Protein AF-A0A285UG20-F1 (afdb_monomer)

Radius of gyration: 13.69 Å; Cα contacts (8 Å, |Δi|>4): 51; chains: 1; bounding box: 30×32×36 Å

Foldseek 3Di:
DPPDQVVLLVVLCVQLVHDPVLVVLCVVVVHGSVNSNVLADDPVPPVDDRSSVVSVVVSCVVPVVVPDDDDDDDDD

Mean predicted aligned error: 8.63 Å

Nearest PDB structures (foldseek):
  8jqy-assembly1_A  TM=2.621E-01  e=1.567E+00  Mus musculus molossinus

Organism: NCBI:txid614649

pLDDT: mean 78.55, std 15.75, range [41.19, 91.81]

Structure (mmCIF, N/CA/C/O backbone):
data_AF-A0A285UG20-F1
#
_entry.id   AF-A0A285UG20-F1
#
loop_
_atom_site.group_PDB
_atom_site.id
_atom_site.type_symbol
_atom_site.label_atom_id
_atom_site.label_alt_id
_atom_site.label_comp_id
_atom_site.label_asym_id
_atom_site.label_entity_id
_atom_site.label_seq_id
_atom_site.pdbx_PDB_ins_code
_atom_site.Cartn_x
_atom_site.Cartn_y
_atom_site.Cartn_z
_atom_site.occupancy
_atom_site.B_iso_or_equiv
_atom_site.auth_seq_id
_atom_site.auth_comp_id
_atom_site.auth_asym_id
_atom_site.auth_atom_id
_atom_site.pdbx_PDB_model_num
ATOM 1 N N . MET A 1 1 ? 12.648 18.006 -11.025 1.00 41.19 1 MET A N 1
ATOM 2 C CA . 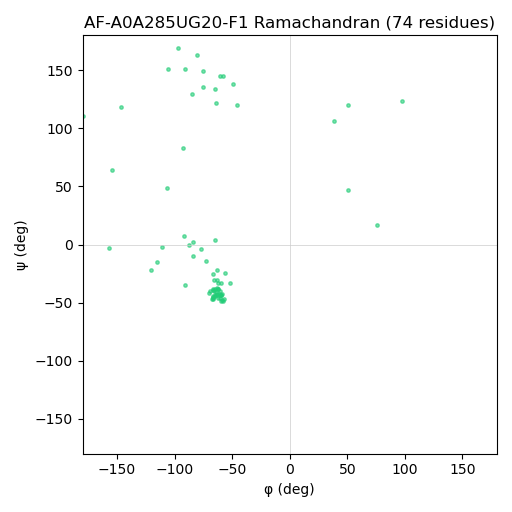MET A 1 1 ? 11.997 17.366 -12.191 1.00 41.19 1 MET A CA 1
ATOM 3 C C . MET A 1 1 ? 10.976 16.352 -11.679 1.00 41.19 1 MET A C 1
ATOM 5 O O . MET A 1 1 ? 11.367 15.329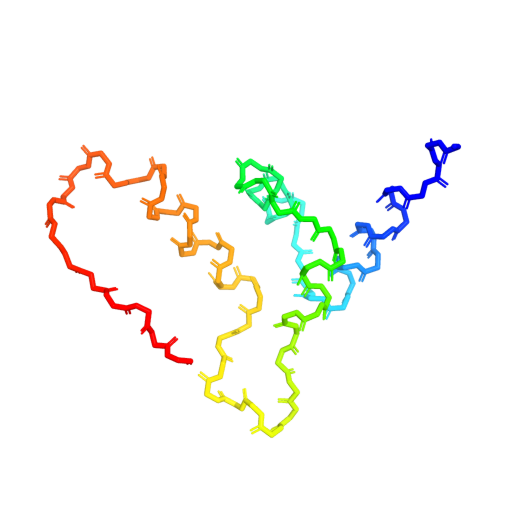 -11.137 1.00 41.19 1 MET A O 1
ATOM 9 N N . ALA A 1 2 ? 9.678 16.661 -11.739 1.00 52.56 2 ALA A N 1
ATOM 10 C CA . ALA A 1 2 ? 8.610 15.810 -11.205 1.00 52.56 2 ALA A CA 1
ATOM 11 C C . ALA A 1 2 ? 8.084 14.871 -12.301 1.00 52.56 2 ALA A C 1
ATOM 13 O O . ALA A 1 2 ? 7.116 15.191 -12.986 1.00 52.56 2 ALA A O 1
ATOM 14 N N . LYS A 1 3 ? 8.760 13.740 -12.537 1.00 52.06 3 LYS A N 1
ATOM 15 C CA . LYS A 1 3 ? 8.340 12.795 -13.586 1.00 52.06 3 LYS A CA 1
ATOM 16 C C . LYS A 1 3 ? 8.793 11.362 -13.307 1.00 52.06 3 LYS A C 1
ATOM 18 O O . LYS A 1 3 ? 9.606 10.813 -14.037 1.00 52.06 3 LYS A O 1
ATOM 23 N N . SER A 1 4 ? 8.289 10.763 -12.224 1.00 55.91 4 SER A N 1
ATOM 24 C CA . SER A 1 4 ? 8.481 9.316 -11.960 1.00 55.91 4 SER A CA 1
ATOM 25 C C . SER A 1 4 ? 7.435 8.671 -11.039 1.00 55.91 4 SER A C 1
ATOM 27 O O . SER A 1 4 ? 7.476 7.464 -10.839 1.00 55.91 4 SER A O 1
ATOM 29 N N . ASN A 1 5 ? 6.471 9.420 -10.483 1.00 62.94 5 ASN A N 1
ATOM 30 C CA . ASN A 1 5 ? 5.530 8.843 -9.512 1.00 62.94 5 ASN A CA 1
ATOM 31 C C . ASN A 1 5 ? 4.669 7.723 -10.123 1.00 62.94 5 ASN A C 1
ATOM 33 O O . ASN A 1 5 ? 4.416 6.722 -9.461 1.00 62.94 5 ASN A O 1
ATOM 37 N N . SER A 1 6 ? 4.235 7.855 -11.381 1.00 72.31 6 SER A N 1
ATOM 38 C CA . SER A 1 6 ? 3.336 6.873 -12.005 1.00 72.31 6 SER A CA 1
ATOM 39 C C . SER A 1 6 ? 3.991 5.506 -12.223 1.00 72.31 6 SER A C 1
ATOM 41 O O . SER A 1 6 ? 3.344 4.494 -11.978 1.00 72.31 6 SER A O 1
ATOM 43 N N . GLN A 1 7 ? 5.265 5.457 -12.626 1.00 84.00 7 GLN A N 1
ATOM 44 C CA . GLN A 1 7 ? 5.982 4.186 -12.808 1.00 84.00 7 GLN A CA 1
ATOM 45 C C . GLN A 1 7 ? 6.251 3.496 -11.470 1.00 84.00 7 GLN A C 1
ATOM 47 O O . GLN A 1 7 ? 6.037 2.291 -11.361 1.00 84.00 7 GLN A O 1
ATOM 52 N N . ASP A 1 8 ? 6.616 4.258 -10.435 1.00 87.25 8 ASP A N 1
ATOM 53 C CA . ASP A 1 8 ? 6.820 3.709 -9.092 1.00 87.25 8 ASP A CA 1
ATOM 54 C C . ASP A 1 8 ? 5.529 3.072 -8.547 1.00 87.25 8 ASP A C 1
ATOM 56 O O . ASP A 1 8 ? 5.567 2.004 -7.938 1.00 87.25 8 ASP A O 1
ATOM 60 N N . TRP A 1 9 ? 4.368 3.694 -8.792 1.00 87.56 9 TRP A N 1
ATOM 61 C CA . TRP A 1 9 ? 3.067 3.135 -8.407 1.00 87.56 9 TRP A CA 1
ATOM 62 C C . TRP A 1 9 ? 2.710 1.866 -9.186 1.00 87.56 9 TRP A C 1
ATOM 64 O O . TRP A 1 9 ? 2.169 0.937 -8.590 1.00 87.5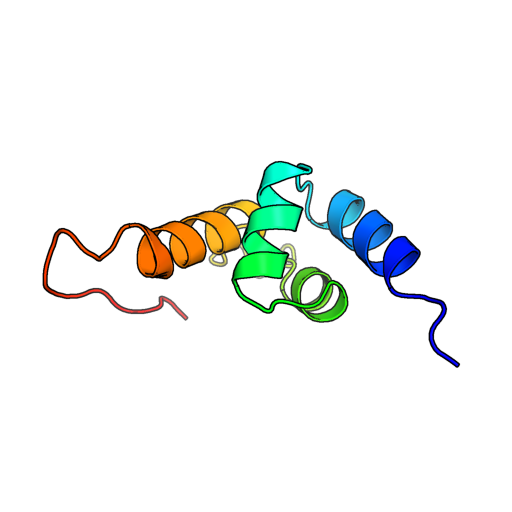6 9 TRP A O 1
ATOM 74 N N . VAL A 1 10 ? 3.025 1.796 -10.483 1.00 88.94 10 VAL A N 1
ATOM 75 C CA . VAL A 1 10 ? 2.816 0.585 -11.297 1.00 88.94 10 VAL A CA 1
ATOM 76 C C . VAL A 1 10 ? 3.696 -0.563 -10.797 1.00 88.94 10 VAL A C 1
ATOM 78 O O . VAL A 1 10 ? 3.211 -1.682 -10.623 1.00 88.94 10 VAL A O 1
ATOM 81 N N . GLU A 1 11 ? 4.964 -0.284 -10.496 1.00 90.19 11 GLU A N 1
ATOM 82 C CA . GLU A 1 11 ? 5.891 -1.287 -9.974 1.00 90.19 11 GLU A CA 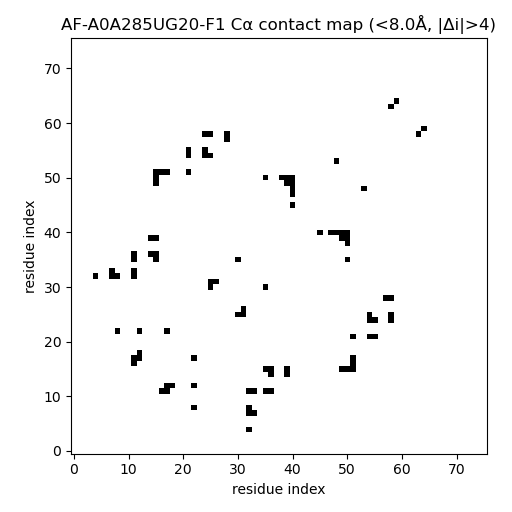1
ATOM 83 C C . GLU A 1 11 ? 5.478 -1.761 -8.575 1.00 90.19 11 GLU A C 1
ATOM 85 O O . GLU A 1 11 ? 5.426 -2.964 -8.314 1.00 90.19 11 GLU A O 1
ATOM 90 N N . ALA A 1 12 ? 5.100 -0.837 -7.687 1.00 89.62 12 ALA A N 1
ATOM 91 C CA . ALA A 1 12 ? 4.566 -1.170 -6.369 1.00 89.62 12 ALA A CA 1
ATOM 92 C C . ALA A 1 12 ? 3.296 -2.023 -6.478 1.00 89.62 12 ALA A C 1
ATOM 94 O O . ALA A 1 12 ? 3.175 -3.028 -5.780 1.00 89.62 12 ALA A O 1
ATOM 95 N N . LYS A 1 13 ? 2.378 -1.679 -7.392 1.00 89.88 13 LYS A N 1
ATOM 96 C CA . LYS A 1 13 ? 1.156 -2.453 -7.648 1.00 89.88 13 LYS A CA 1
ATOM 97 C C . LYS A 1 13 ? 1.484 -3.895 -8.033 1.00 89.88 13 LYS A C 1
ATOM 99 O O . LYS A 1 13 ? 0.924 -4.825 -7.456 1.00 89.88 13 LYS A O 1
ATOM 104 N N . LYS A 1 14 ? 2.434 -4.081 -8.955 1.00 90.00 14 LYS A N 1
ATOM 105 C CA . LYS A 1 14 ? 2.861 -5.401 -9.437 1.00 90.00 14 LYS A CA 1
ATOM 106 C C . LYS A 1 14 ? 3.561 -6.216 -8.348 1.00 90.00 14 LYS A C 1
ATOM 108 O O . LYS A 1 14 ? 3.217 -7.379 -8.147 1.00 90.00 14 LYS A O 1
ATOM 113 N N . ARG A 1 15 ? 4.509 -5.617 -7.621 1.00 87.94 15 ARG A N 1
ATOM 114 C CA . ARG A 1 15 ? 5.284 -6.308 -6.577 1.00 87.94 15 ARG A CA 1
ATOM 115 C C . ARG A 1 15 ? 4.454 -6.643 -5.340 1.00 87.94 15 ARG A C 1
ATOM 117 O O . ARG A 1 15 ? 4.563 -7.745 -4.815 1.00 87.94 15 ARG A O 1
ATOM 124 N N . CYS A 1 16 ? 3.609 -5.716 -4.898 1.00 86.38 16 CYS A N 1
ATOM 125 C CA . CYS A 1 16 ? 2.772 -5.882 -3.711 1.00 86.38 16 CYS A CA 1
ATOM 126 C C . CYS A 1 16 ? 1.420 -6.556 -4.012 1.00 86.38 16 CYS A C 1
ATOM 128 O O . CYS A 1 16 ? 0.628 -6.740 -3.089 1.00 86.38 16 CYS A O 1
ATOM 130 N N . ARG A 1 17 ? 1.146 -6.910 -5.279 1.00 87.62 17 ARG A N 1
ATOM 131 C CA . ARG A 1 17 ? -0.130 -7.488 -5.748 1.00 87.62 17 ARG A CA 1
ATOM 132 C C . ARG A 1 17 ? -1.347 -6.664 -5.292 1.00 87.62 17 ARG A C 1
ATOM 134 O O . ARG A 1 17 ? -2.313 -7.207 -4.757 1.00 87.62 17 ARG A O 1
ATOM 141 N N . LEU A 1 18 ? -1.258 -5.346 -5.469 1.00 88.56 18 LEU A N 1
ATOM 142 C CA . LEU A 1 18 ? -2.289 -4.384 -5.066 1.00 88.56 18 LEU A CA 1
ATOM 143 C C . LEU A 1 18 ? -3.285 -4.129 -6.200 1.00 88.56 18 LEU A C 1
ATOM 145 O O . LEU A 1 18 ? -2.926 -4.158 -7.377 1.00 88.56 18 LEU A O 1
ATOM 149 N N . ASN A 1 19 ? -4.524 -3.805 -5.840 1.00 90.88 19 ASN A N 1
ATOM 150 C CA . ASN A 1 19 ? -5.542 -3.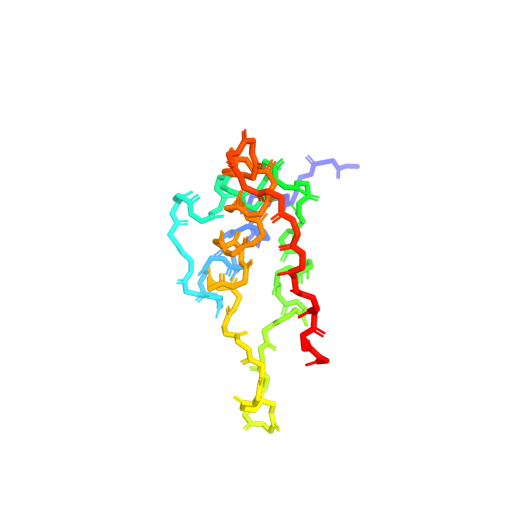339 -6.781 1.00 90.88 19 ASN A CA 1
ATOM 151 C C . ASN A 1 19 ? -5.634 -1.807 -6.778 1.00 90.88 19 ASN A C 1
ATOM 153 O O . ASN A 1 19 ? -5.082 -1.141 -5.903 1.00 90.88 19 ASN A O 1
ATOM 157 N N . ASP A 1 20 ? -6.350 -1.222 -7.741 1.00 89.94 20 ASP A N 1
ATOM 158 C CA . ASP A 1 20 ? -6.503 0.239 -7.819 1.00 89.94 20 ASP A CA 1
ATOM 159 C C . ASP A 1 20 ? -7.156 0.831 -6.563 1.00 89.94 20 ASP A C 1
ATOM 161 O O . ASP A 1 20 ? -6.770 1.916 -6.129 1.00 89.94 20 ASP A O 1
ATOM 165 N N . THR A 1 21 ? -8.062 0.088 -5.923 1.00 91.06 21 THR A N 1
ATOM 166 C CA . THR A 1 21 ? -8.643 0.446 -4.623 1.00 91.06 21 THR A CA 1
ATOM 167 C C . THR A 1 21 ? -7.575 0.543 -3.534 1.00 91.06 21 THR A C 1
ATOM 169 O O . THR A 1 21 ? -7.523 1.539 -2.818 1.00 91.06 21 THR A O 1
ATOM 172 N N . ASP A 1 22 ? -6.668 -0.433 -3.444 1.00 90.25 22 ASP A N 1
ATOM 173 C CA . ASP A 1 22 ? -5.587 -0.433 -2.450 1.00 90.25 22 ASP A CA 1
ATOM 174 C C . ASP A 1 22 ? -4.618 0.734 -2.690 1.00 90.25 22 ASP A C 1
ATOM 176 O O . ASP A 1 22 ? -4.173 1.390 -1.751 1.00 90.25 22 ASP A O 1
ATOM 180 N N . ILE A 1 23 ? -4.335 1.056 -3.957 1.00 90.12 23 ILE A N 1
ATOM 181 C CA . ILE A 1 23 ? -3.524 2.225 -4.320 1.00 90.12 23 ILE A CA 1
ATOM 182 C C . ILE A 1 23 ? -4.206 3.529 -3.891 1.00 90.12 23 ILE A C 1
ATOM 184 O O . ILE A 1 23 ? -3.541 4.428 -3.373 1.00 90.12 23 ILE A O 1
ATOM 188 N N . GLN A 1 24 ? -5.520 3.657 -4.088 1.00 91.00 24 GLN A N 1
ATOM 189 C CA . GLN A 1 24 ? -6.275 4.828 -3.636 1.00 91.00 24 GLN A CA 1
ATOM 190 C C . GLN A 1 24 ? -6.280 4.945 -2.106 1.00 91.00 24 GLN A C 1
ATOM 192 O O . GLN A 1 24 ? -6.025 6.033 -1.587 1.00 91.00 24 GLN A O 1
ATOM 197 N N . MET A 1 25 ? -6.478 3.834 -1.388 1.00 91.81 25 MET A N 1
ATOM 198 C CA . MET A 1 25 ? -6.395 3.788 0.077 1.00 91.81 25 MET A CA 1
ATOM 199 C C . MET A 1 25 ? -5.005 4.204 0.569 1.00 91.81 25 MET A C 1
ATOM 201 O O . MET A 1 25 ? -4.886 5.101 1.403 1.00 91.81 25 MET A O 1
ATOM 205 N N . ALA A 1 26 ? -3.941 3.644 -0.011 1.00 90.25 26 ALA A N 1
ATOM 206 C CA . ALA A 1 26 ? -2.563 3.988 0.325 1.00 90.25 26 ALA A CA 1
ATOM 207 C C . ALA A 1 26 ? -2.259 5.476 0.079 1.00 90.25 26 ALA A C 1
ATOM 209 O O . ALA A 1 26 ? -1.663 6.135 0.930 1.00 90.25 26 ALA A O 1
ATOM 210 N N . LYS A 1 27 ? -2.717 6.036 -1.049 1.00 89.81 27 LYS A N 1
ATOM 211 C CA . LYS A 1 27 ? -2.596 7.475 -1.337 1.00 89.81 27 LYS A CA 1
ATOM 212 C C . LYS A 1 27 ? -3.343 8.325 -0.316 1.00 89.81 27 LYS A C 1
ATOM 214 O O . LYS A 1 27 ? -2.810 9.334 0.137 1.00 89.81 27 LYS A O 1
ATOM 219 N N . ARG A 1 28 ? -4.554 7.919 0.068 1.00 90.12 28 ARG A N 1
ATOM 220 C CA . ARG A 1 28 ? -5.365 8.627 1.065 1.00 90.12 28 ARG A CA 1
ATOM 221 C C . ARG A 1 28 ? -4.733 8.587 2.460 1.00 90.12 28 ARG A C 1
ATOM 223 O O . ARG A 1 28 ? -4.864 9.549 3.207 1.00 90.12 28 ARG A O 1
ATOM 230 N N . LEU A 1 29 ? -3.997 7.520 2.762 1.00 88.94 29 LEU A N 1
ATOM 231 C CA . LEU A 1 29 ? -3.166 7.372 3.959 1.00 88.94 29 LEU A CA 1
ATOM 232 C C . LEU A 1 29 ? -1.830 8.139 3.887 1.00 88.94 29 LEU A C 1
ATOM 234 O O . LEU A 1 29 ? -1.079 8.133 4.858 1.00 88.94 29 LEU A O 1
ATOM 238 N N . GLY A 1 30 ? -1.512 8.790 2.762 1.00 89.56 30 GLY A N 1
ATOM 239 C CA . GLY A 1 30 ? -0.250 9.513 2.572 1.00 89.56 30 GLY A CA 1
ATOM 240 C C . GLY A 1 30 ? 0.958 8.607 2.313 1.00 89.56 30 GLY A C 1
ATOM 241 O O . GLY A 1 30 ? 2.100 9.045 2.452 1.00 89.56 30 GLY A O 1
ATOM 242 N N . MET A 1 31 ? 0.741 7.343 1.940 1.00 89.38 31 MET A N 1
ATOM 243 C CA . MET A 1 31 ? 1.829 6.430 1.598 1.00 89.38 31 MET A CA 1
ATOM 244 C C . MET A 1 31 ? 2.417 6.736 0.222 1.00 89.38 31 MET A C 1
ATOM 246 O O . MET A 1 31 ? 1.732 7.155 -0.713 1.00 89.38 31 MET A O 1
ATOM 250 N N . THR A 1 32 ? 3.709 6.449 0.084 1.00 89.56 32 THR A N 1
ATOM 251 C CA . THR A 1 32 ? 4.447 6.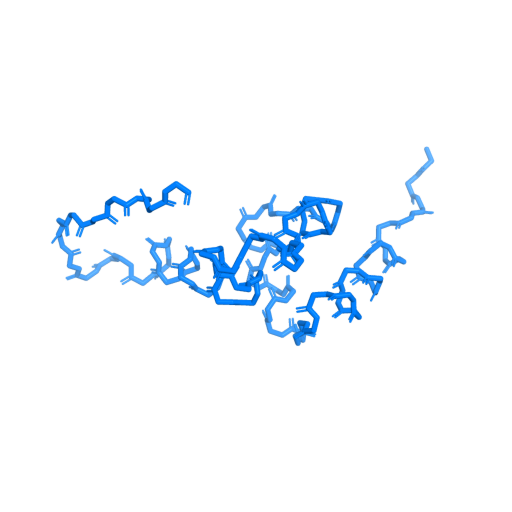562 -1.174 1.00 89.56 32 THR A CA 1
ATOM 252 C C . THR A 1 32 ? 4.722 5.176 -1.762 1.00 89.56 32 THR A C 1
ATOM 254 O O . THR A 1 32 ? 4.899 4.212 -1.011 1.00 89.56 32 THR A O 1
ATOM 257 N N . PRO A 1 33 ? 4.833 5.047 -3.095 1.00 88.50 33 PRO A N 1
ATOM 258 C CA . PRO A 1 33 ? 5.064 3.752 -3.735 1.00 88.50 33 PRO A CA 1
ATOM 259 C C . PRO A 1 33 ? 6.396 3.120 -3.304 1.00 88.50 33 PRO A C 1
ATOM 261 O O . PRO A 1 33 ? 6.482 1.910 -3.109 1.00 88.50 33 PRO A O 1
ATOM 264 N N . LYS A 1 34 ? 7.420 3.944 -3.041 1.00 87.12 34 LYS A N 1
ATOM 265 C CA . LYS A 1 34 ? 8.707 3.495 -2.489 1.00 87.12 34 LYS A CA 1
ATOM 266 C C . LYS A 1 34 ? 8.566 2.876 -1.093 1.00 87.12 34 LYS A C 1
ATOM 268 O O . LYS A 1 34 ? 9.221 1.877 -0.810 1.00 87.12 34 LYS A O 1
ATOM 273 N N . SER A 1 35 ? 7.700 3.434 -0.239 1.00 87.12 35 SER A N 1
ATOM 274 C CA . SER A 1 35 ? 7.413 2.868 1.088 1.00 87.12 35 SER A CA 1
ATOM 275 C C . SER A 1 35 ? 6.713 1.512 0.986 1.00 87.12 35 SER A C 1
ATOM 277 O O . SER A 1 35 ? 7.064 0.586 1.714 1.00 87.12 35 SER A O 1
ATOM 279 N N . LEU A 1 36 ? 5.779 1.363 0.039 1.00 87.44 36 LEU A N 1
ATOM 280 C CA . LEU A 1 36 ? 5.085 0.095 -0.202 1.00 87.44 36 LEU A CA 1
ATOM 281 C C . LEU A 1 36 ? 6.055 -1.004 -0.638 1.00 87.44 36 LEU A C 1
ATOM 283 O O . LEU A 1 36 ? 6.020 -2.097 -0.083 1.00 87.44 36 LEU A O 1
ATOM 287 N N . ILE A 1 37 ? 6.960 -0.698 -1.573 1.00 87.25 37 ILE A N 1
ATOM 288 C CA . ILE A 1 37 ? 7.967 -1.654 -2.054 1.00 87.25 37 ILE A CA 1
ATOM 289 C C . ILE A 1 37 ? 8.936 -2.045 -0.931 1.00 87.25 37 ILE A C 1
ATOM 291 O O . ILE A 1 37 ? 9.287 -3.214 -0.799 1.00 87.25 37 ILE A O 1
ATOM 295 N N . LYS A 1 38 ? 9.353 -1.088 -0.094 1.00 85.38 38 LYS A N 1
ATOM 296 C CA . LYS A 1 38 ? 10.242 -1.358 1.046 1.00 85.38 38 LYS A CA 1
ATOM 297 C C . LYS A 1 38 ? 9.580 -2.225 2.128 1.00 85.38 38 LYS A C 1
ATOM 299 O O . LYS A 1 38 ? 10.287 -2.900 2.867 1.00 85.38 38 LYS A O 1
ATOM 304 N N . ASN A 1 39 ? 8.250 -2.209 2.221 1.00 83.69 39 ASN A N 1
ATOM 305 C CA . ASN A 1 39 ? 7.486 -3.001 3.188 1.00 83.69 39 ASN A CA 1
ATOM 306 C C . ASN A 1 39 ? 7.052 -4.377 2.662 1.00 83.69 39 ASN A C 1
ATOM 308 O O . ASN A 1 39 ? 6.312 -5.074 3.352 1.00 83.69 39 ASN A O 1
ATOM 312 N N . ILE A 1 40 ? 7.503 -4.795 1.474 1.00 84.88 40 ILE A N 1
ATOM 313 C CA . ILE A 1 40 ? 7.231 -6.148 0.982 1.00 84.88 40 ILE A CA 1
ATOM 314 C C . ILE A 1 40 ? 7.919 -7.156 1.912 1.00 84.88 40 ILE A C 1
ATOM 316 O O . ILE A 1 40 ? 9.142 -7.093 2.062 1.00 84.88 40 ILE A O 1
ATOM 320 N N . PRO A 1 41 ? 7.170 -8.089 2.525 1.00 83.44 41 PRO A N 1
ATOM 321 C CA . PRO A 1 41 ? 7.767 -9.112 3.367 1.00 83.44 41 PRO A CA 1
ATOM 322 C C . PRO A 1 41 ? 8.661 -10.031 2.531 1.00 83.44 41 PRO A C 1
ATOM 324 O O . PRO A 1 41 ? 8.284 -10.484 1.448 1.00 83.44 41 PRO A O 1
ATOM 327 N N . THR A 1 42 ? 9.864 -10.301 3.031 1.00 82.50 42 THR A N 1
ATOM 328 C CA . THR A 1 42 ? 10.761 -11.305 2.446 1.00 82.50 42 THR A CA 1
ATOM 329 C C . THR A 1 42 ? 10.356 -12.711 2.909 1.00 82.50 42 THR A C 1
ATOM 331 O O . THR A 1 42 ? 9.647 -12.839 3.908 1.00 82.50 42 THR A O 1
ATOM 334 N N . PRO A 1 43 ? 10.810 -13.793 2.247 1.00 77.56 43 PRO A N 1
ATOM 335 C CA . PRO A 1 43 ? 10.466 -15.167 2.639 1.00 77.56 43 PRO A CA 1
ATOM 336 C C . PRO A 1 43 ? 10.811 -15.533 4.093 1.00 77.56 43 PRO A C 1
ATOM 338 O O . PRO A 1 43 ? 10.171 -16.409 4.667 1.00 77.56 43 PRO A O 1
ATOM 341 N N . ASN A 1 44 ? 11.780 -14.839 4.703 1.00 83.56 44 ASN A N 1
ATOM 342 C CA . ASN A 1 44 ? 12.152 -14.997 6.114 1.00 83.56 44 ASN A CA 1
ATOM 343 C C . ASN A 1 44 ? 11.268 -14.186 7.081 1.00 83.56 44 ASN A C 1
ATOM 345 O O . ASN A 1 44 ? 11.364 -14.357 8.292 1.00 83.56 44 ASN A O 1
ATOM 349 N N . GLN A 1 45 ? 10.423 -13.289 6.573 1.00 85.81 45 GLN A N 1
ATOM 350 C CA . GLN A 1 45 ? 9.519 -12.437 7.347 1.00 85.81 45 GLN A CA 1
ATOM 351 C C . GLN A 1 45 ? 8.067 -12.906 7.208 1.00 85.81 45 GLN A C 1
ATOM 353 O O . GLN A 1 45 ? 7.172 -12.108 6.951 1.00 85.81 45 GLN A O 1
ATOM 358 N N . GLN A 1 46 ? 7.818 -14.206 7.386 1.00 78.25 46 GLN A N 1
ATOM 359 C CA . GLN A 1 46 ? 6.470 -14.792 7.275 1.00 78.25 46 GLN A CA 1
ATOM 360 C C . GLN A 1 46 ? 5.486 -14.254 8.323 1.00 78.25 46 GLN A C 1
ATOM 362 O O . GLN A 1 46 ? 4.279 -14.297 8.121 1.00 78.25 46 GLN A O 1
ATOM 367 N N . TRP A 1 47 ? 6.009 -13.723 9.428 1.00 83.12 47 TRP A N 1
ATOM 368 C CA . TRP A 1 47 ? 5.231 -13.069 10.476 1.00 83.12 47 TRP A CA 1
ATOM 369 C C . TRP A 1 47 ? 4.702 -11.686 10.066 1.00 83.12 47 TRP A C 1
ATOM 371 O O . TRP A 1 47 ? 3.808 -11.163 10.724 1.00 83.12 47 TRP A O 1
ATOM 381 N N . LYS A 1 48 ? 5.213 -11.088 8.979 1.00 82.06 48 LYS A N 1
ATOM 382 C CA . LYS A 1 48 ? 4.701 -9.818 8.459 1.00 82.06 48 LYS A CA 1
ATOM 383 C C . LYS A 1 48 ? 3.510 -10.041 7.542 1.00 82.06 48 LYS A C 1
ATOM 385 O O . LYS A 1 48 ? 3.590 -10.776 6.558 1.00 82.06 48 LYS A O 1
ATOM 390 N N . ALA A 1 49 ? 2.434 -9.310 7.813 1.00 82.31 49 ALA A N 1
ATOM 391 C CA . ALA A 1 49 ? 1.284 -9.274 6.927 1.00 82.31 49 ALA A CA 1
ATOM 392 C C . ALA A 1 49 ? 1.672 -8.734 5.532 1.00 82.31 49 ALA A C 1
ATOM 394 O O . ALA A 1 49 ? 2.504 -7.825 5.420 1.00 82.31 49 ALA A O 1
ATOM 395 N N . PRO A 1 50 ? 1.057 -9.242 4.449 1.00 86.75 50 PRO A N 1
ATOM 396 C CA . PRO A 1 50 ? 1.222 -8.665 3.124 1.00 86.75 50 PRO A CA 1
ATOM 397 C C . PRO A 1 50 ? 0.807 -7.191 3.100 1.00 86.75 50 PRO A C 1
ATOM 399 O O . PRO A 1 50 ? -0.188 -6.803 3.711 1.00 86.75 50 PRO A O 1
ATOM 402 N N . VAL A 1 51 ? 1.506 -6.385 2.296 1.00 88.19 51 VAL A N 1
ATOM 403 C CA . VAL A 1 51 ? 1.267 -4.935 2.156 1.00 88.19 51 VAL A CA 1
ATOM 404 C C . VAL A 1 51 ? -0.202 -4.603 1.848 1.00 88.19 51 VAL A C 1
ATOM 406 O O . VAL A 1 51 ? -0.717 -3.597 2.322 1.00 88.19 51 VAL A O 1
ATOM 409 N N . LYS A 1 52 ? -0.900 -5.468 1.102 1.00 87.38 52 LYS A N 1
ATOM 410 C CA . LYS A 1 52 ? -2.337 -5.343 0.819 1.00 87.38 52 LYS A CA 1
ATOM 411 C C . LYS A 1 52 ? -3.199 -5.313 2.084 1.00 87.38 52 LYS A C 1
ATOM 413 O O . LYS A 1 52 ? -4.070 -4.458 2.204 1.00 87.38 52 LYS A O 1
ATOM 418 N N . VAL A 1 53 ? -2.963 -6.258 2.993 1.00 87.62 53 VAL A N 1
ATOM 419 C CA . VAL A 1 53 ? -3.711 -6.378 4.253 1.00 87.62 53 VAL A CA 1
ATOM 420 C C . VAL A 1 53 ? -3.405 -5.167 5.124 1.00 87.62 53 VAL A C 1
ATOM 422 O O . VAL A 1 53 ? -4.313 -4.474 5.556 1.00 87.62 53 VAL A O 1
ATOM 425 N N . TRP A 1 54 ? -2.125 -4.812 5.226 1.00 88.81 54 TRP A N 1
ATOM 426 C CA . TRP A 1 54 ? -1.685 -3.663 6.008 1.00 88.81 54 TRP A CA 1
ATOM 427 C C . TRP A 1 54 ? -2.299 -2.324 5.563 1.00 88.81 54 TRP A C 1
ATOM 429 O O . TRP A 1 54 ? -2.709 -1.526 6.404 1.00 88.81 54 TRP A O 1
ATOM 439 N N . ILE A 1 55 ? -2.400 -2.065 4.251 1.00 89.62 55 ILE A N 1
ATOM 440 C CA . ILE A 1 55 ? -3.066 -0.854 3.738 1.00 89.62 55 ILE A CA 1
ATOM 441 C C . ILE A 1 55 ? -4.532 -0.819 4.171 1.00 89.62 55 ILE A C 1
ATOM 443 O O . ILE A 1 55 ? -5.024 0.242 4.553 1.00 89.62 55 ILE A O 1
ATOM 447 N N . ARG A 1 56 ? -5.223 -1.959 4.086 1.00 89.00 56 ARG A N 1
ATOM 448 C CA . ARG A 1 56 ? -6.638 -2.061 4.429 1.00 89.00 56 ARG A CA 1
ATOM 449 C C . ARG A 1 56 ? -6.864 -1.858 5.923 1.00 89.00 56 ARG A C 1
ATOM 451 O O . ARG A 1 56 ? -7.690 -1.025 6.272 1.00 89.00 56 ARG A O 1
ATOM 458 N N . ASP A 1 57 ? -6.073 -2.512 6.768 1.00 88.19 57 ASP A N 1
ATOM 459 C CA . ASP A 1 57 ? -6.152 -2.367 8.224 1.00 88.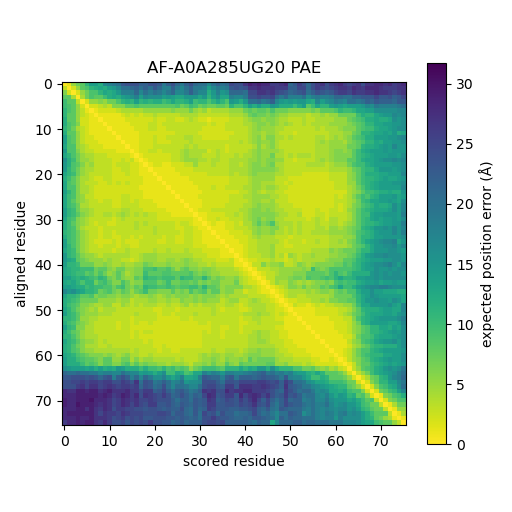19 57 ASP A CA 1
ATOM 460 C C . ASP A 1 57 ? -5.928 -0.908 8.640 1.00 88.19 57 ASP A C 1
ATOM 462 O O . ASP A 1 57 ? -6.737 -0.334 9.361 1.00 88.19 57 ASP A O 1
ATOM 466 N N . LEU A 1 58 ? -4.888 -0.255 8.103 1.00 87.50 58 LEU A N 1
ATOM 467 C CA . LEU A 1 58 ? -4.628 1.161 8.377 1.00 87.50 58 LEU A CA 1
ATOM 468 C C . LEU A 1 58 ? -5.742 2.078 7.870 1.00 87.50 58 LEU A C 1
ATOM 470 O O . LEU A 1 58 ? -6.037 3.099 8.493 1.00 87.50 58 LEU A O 1
ATOM 474 N N . TYR A 1 59 ? -6.326 1.764 6.714 1.00 89.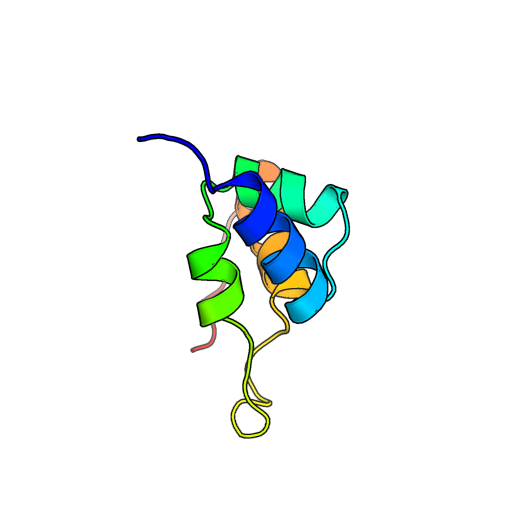88 59 TYR A N 1
ATOM 475 C CA . TYR A 1 59 ? -7.426 2.543 6.159 1.00 89.88 59 TYR A CA 1
ATOM 476 C C . TYR A 1 59 ? -8.667 2.414 7.041 1.00 89.88 59 TYR A C 1
ATOM 478 O O . TYR A 1 59 ? -9.277 3.423 7.389 1.00 89.88 59 TYR A O 1
ATOM 486 N N . GLU A 1 60 ? -8.995 1.200 7.472 1.00 86.44 60 GLU A N 1
ATOM 487 C CA . GLU A 1 60 ? -10.085 0.937 8.405 1.00 86.44 60 GLU A CA 1
ATOM 488 C C . GLU A 1 60 ? -9.817 1.606 9.770 1.00 86.44 60 GLU A C 1
ATOM 490 O O . GLU A 1 60 ? -10.675 2.318 10.284 1.00 86.44 60 GLU A O 1
ATOM 495 N N . GLU A 1 61 ? -8.603 1.539 10.318 1.00 84.31 61 GLU A N 1
ATOM 496 C CA . GLU A 1 61 ? -8.249 2.243 11.561 1.00 84.31 61 GLU A CA 1
ATOM 497 C C . GLU A 1 61 ? -8.338 3.774 11.460 1.00 84.31 61 GLU A C 1
ATOM 499 O O . GLU A 1 61 ? -8.582 4.451 12.460 1.00 84.31 61 GLU A O 1
ATOM 504 N N . LYS A 1 62 ? -8.092 4.351 10.280 1.00 83.81 62 LYS A N 1
ATOM 505 C CA . LYS A 1 62 ? -8.077 5.809 10.081 1.00 83.81 62 LYS A CA 1
ATOM 506 C C . LYS A 1 62 ? -9.430 6.382 9.687 1.00 83.81 62 LYS A C 1
ATOM 508 O O . LYS A 1 62 ? -9.722 7.507 10.072 1.00 83.81 62 LYS A O 1
ATOM 513 N N . PHE A 1 63 ? -10.211 5.640 8.908 1.00 80.56 63 PHE A N 1
ATOM 514 C CA . PHE A 1 63 ? -11.461 6.115 8.307 1.00 80.56 63 PHE A CA 1
ATOM 515 C C . PHE A 1 63 ? -12.703 5.383 8.822 1.00 80.56 63 PHE A C 1
ATOM 517 O O . PHE A 1 63 ? -13.807 5.869 8.616 1.00 80.56 63 PHE A O 1
ATOM 524 N N . ASN A 1 64 ? -12.546 4.236 9.490 1.00 69.88 64 ASN A N 1
ATOM 525 C CA . ASN A 1 64 ? -13.651 3.438 10.037 1.00 69.88 64 ASN A CA 1
ATOM 526 C C . ASN A 1 64 ? -13.692 3.454 11.582 1.00 69.88 64 ASN A C 1
ATOM 528 O O . ASN A 1 64 ? -14.597 2.886 12.191 1.00 69.88 64 ASN A O 1
ATOM 532 N N . ARG A 1 65 ? -12.729 4.120 12.240 1.00 58.69 65 ARG A N 1
ATOM 533 C CA . ARG A 1 65 ? -12.624 4.187 13.710 1.00 58.69 65 ARG A CA 1
ATOM 534 C C . ARG A 1 65 ? -13.490 5.263 14.367 1.00 58.69 65 ARG A C 1
ATOM 536 O O . ARG A 1 65 ? -13.535 5.332 15.590 1.00 58.69 65 ARG A O 1
ATOM 543 N N . ASP A 1 66 ? -14.282 6.006 13.599 1.00 55.09 66 ASP A N 1
ATOM 544 C CA . ASP A 1 66 ? -15.302 6.914 14.148 1.00 55.09 66 ASP A CA 1
ATOM 545 C C . ASP A 1 66 ? -16.440 6.184 14.898 1.00 55.09 66 ASP A C 1
ATOM 547 O O . ASP A 1 66 ? -17.391 6.819 15.353 1.00 55.09 66 ASP A O 1
ATOM 551 N N . LYS A 1 67 ? -16.379 4.850 15.050 1.00 54.59 67 LYS A N 1
ATOM 552 C CA . LYS A 1 67 ? -17.441 4.064 15.694 1.00 54.59 67 LYS A CA 1
ATOM 553 C C . LYS A 1 67 ? -17.061 3.252 16.928 1.00 54.59 67 LYS A C 1
ATOM 555 O O . LYS A 1 67 ? -17.982 2.984 17.689 1.00 54.59 67 LYS A O 1
ATOM 560 N N . VAL A 1 68 ? -15.809 2.868 17.198 1.00 49.31 68 VAL A N 1
ATOM 561 C CA . VAL A 1 68 ? -15.517 2.108 18.434 1.00 49.31 68 VAL A CA 1
ATOM 562 C C . VAL A 1 68 ? -14.141 2.438 19.012 1.00 49.31 68 VAL A C 1
ATOM 564 O O . VAL A 1 68 ? -13.084 2.236 18.417 1.00 49.31 68 VAL A O 1
ATOM 567 N N . THR A 1 69 ? -14.213 2.958 20.227 1.00 50.12 69 THR A N 1
ATOM 568 C CA . THR A 1 69 ? -13.167 3.187 21.215 1.00 50.12 69 THR A CA 1
ATOM 569 C C . THR A 1 69 ? -12.279 1.961 21.468 1.00 50.12 69 THR A C 1
ATOM 571 O O . THR A 1 69 ? -12.795 0.872 21.693 1.00 50.12 69 THR A O 1
ATOM 574 N N . GLY A 1 70 ? -10.964 2.177 21.589 1.00 52.75 70 GLY A N 1
ATOM 575 C CA . GLY A 1 70 ? -10.069 1.310 22.373 1.00 52.75 70 GLY A CA 1
ATOM 576 C C . GLY A 1 70 ? -9.287 0.237 21.601 1.00 52.75 70 GLY A C 1
ATOM 577 O O . GLY A 1 70 ? -9.863 -0.605 20.936 1.00 52.75 70 GLY A O 1
ATOM 578 N N . SER A 1 71 ? -7.956 0.288 21.743 1.00 48.22 71 SER A N 1
ATOM 579 C CA . SER A 1 71 ? -6.966 -0.800 21.593 1.00 48.22 71 SER A CA 1
ATOM 580 C C . SER A 1 71 ? -6.964 -1.694 20.343 1.00 48.22 71 SER A C 1
ATOM 582 O O . SER A 1 71 ? -7.824 -2.545 20.170 1.00 48.22 71 SER A O 1
ATOM 584 N N . SER A 1 72 ? -5.848 -1.690 19.604 1.00 43.62 72 SER A N 1
ATOM 585 C CA . SER A 1 72 ? -4.811 -2.725 19.792 1.00 43.62 72 SER A CA 1
ATOM 586 C C . SER A 1 72 ? -3.628 -2.518 18.841 1.00 43.62 72 SER A C 1
ATOM 588 O O . SER A 1 72 ? -3.730 -2.680 17.636 1.00 43.62 72 SER A O 1
ATOM 590 N N . SER A 1 73 ? -2.503 -2.134 19.441 1.00 46.69 73 SER A N 1
ATOM 591 C CA . SER A 1 73 ? -1.181 -2.737 19.246 1.00 46.69 73 SER A CA 1
ATOM 592 C C . SER A 1 73 ? -0.793 -3.196 17.835 1.00 46.69 73 SER A C 1
ATOM 594 O O . SER A 1 73 ? -1.152 -4.284 17.395 1.00 46.69 73 SER A O 1
ATOM 596 N N . LYS A 1 74 ? 0.098 -2.418 17.208 1.00 48.16 74 LYS A N 1
ATOM 597 C CA . LYS A 1 74 ? 1.025 -2.895 16.171 1.00 48.16 74 LYS A CA 1
ATOM 598 C C . LYS A 1 74 ? 1.672 -4.211 16.632 1.00 48.16 74 L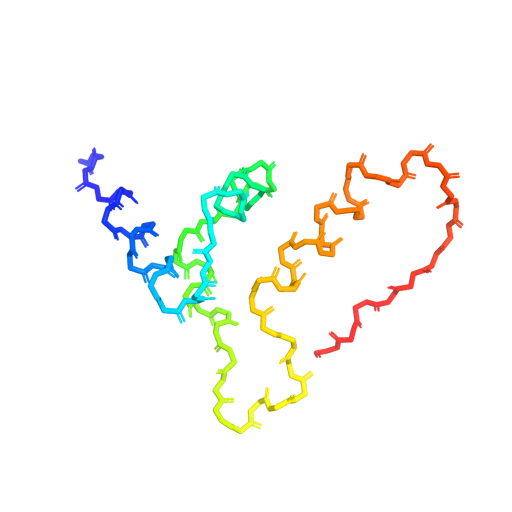YS A C 1
ATOM 600 O O . LYS A 1 74 ? 2.373 -4.169 17.647 1.00 48.16 74 LYS A O 1
ATOM 605 N N . PRO A 1 75 ? 1.530 -5.340 15.923 1.00 43.38 75 PRO A N 1
ATOM 606 C CA . PRO A 1 75 ? 2.558 -6.350 16.008 1.00 43.38 75 PRO A CA 1
ATOM 607 C C . PRO A 1 75 ? 3.758 -5.865 15.189 1.00 43.38 75 PRO A C 1
ATOM 609 O O . PRO A 1 75 ? 3.609 -5.260 14.122 1.00 43.38 75 PRO A O 1
ATOM 612 N N . PHE A 1 76 ? 4.920 -6.052 15.809 1.00 43.47 76 PHE A N 1
ATOM 613 C CA . PHE A 1 76 ? 6.272 -5.854 15.295 1.00 43.47 76 PHE A CA 1
ATOM 614 C C . PHE A 1 76 ? 6.439 -6.348 13.866 1.00 43.47 76 PHE A C 1
ATOM 616 O O . PHE A 1 76 ? 5.744 -7.331 13.526 1.00 43.47 76 PHE A O 1
#

Secondary structure (DSSP, 8-state):
----HHHHHHHHHHHHT--HHHHHHHHHTT--HHHHHHTPPPTT-TTSPPHHHHHHHHHHHHHSGGG---------

Sequence (76 aa):
MAKSNSQDWVEAKKRCRLNDTDIQMAKRLGMTPKSLIKNIPTPNQQWKAPVKVWIRDLYEEKFNRDKVTGSSSKPF

Solvent-accessible surface area (backbone atoms only — not comparable to full-atom values): 4746 Å² total; per-residue (Å²): 135,97,83,57,68,70,60,42,40,53,52,26,29,65,75,51,69,44,52,74,66,52,52,51,45,30,48,75,72,69,54,50,40,68,56,52,55,71,51,52,58,52,92,91,36,74,84,46,68,54,51,53,58,53,42,49,53,54,42,42,62,72,73,59,44,92,76,64,86,79,87,80,81,86,78,125